Protein AF-A0A1I4RF51-F1 (afdb_monomer_lite)

pLDDT: mean 84.57, std 8.99, range [53.66, 92.81]

Organism: NCBI:txid379482

Foldseek 3Di:
DVVVVVVVVVVVVVVVVVVVVVDPDPLLLVLLLVLLVVCLVPLPDALVVNLVSCVVSVHALVCLVVSLVSNLVSNVVSVHDPVSSVSSSVSSVVSSVVHD

Structure (mmCIF, N/CA/C/O backbone):
data_AF-A0A1I4RF51-F1
#
_entry.id   AF-A0A1I4RF51-F1
#
loop_
_atom_site.group_PDB
_atom_site.id
_atom_site.type_symbol
_atom_site.label_atom_id
_atom_site.label_alt_id
_atom_site.label_comp_id
_atom_site.label_asym_id
_atom_site.label_entity_id
_atom_site.label_seq_id
_atom_site.pdbx_PDB_ins_code
_atom_site.Cartn_x
_atom_site.Cartn_y
_atom_site.Cartn_z
_atom_site.occupancy
_atom_site.B_iso_or_equiv
_atom_site.auth_seq_id
_atom_site.auth_comp_id
_atom_site.auth_asym_id
_atom_site.auth_atom_id
_atom_site.pdbx_PDB_model_num
ATOM 1 N N . MET A 1 1 ? 32.921 21.257 -28.142 1.00 61.47 1 MET A N 1
ATOM 2 C CA . MET A 1 1 ? 31.590 20.619 -28.302 1.00 61.47 1 MET A CA 1
ATOM 3 C C . MET A 1 1 ? 31.503 19.220 -27.685 1.00 61.47 1 MET A C 1
ATOM 5 O O . MET A 1 1 ? 30.568 18.984 -26.938 1.00 61.47 1 MET A O 1
ATOM 9 N N . LYS A 1 2 ? 32.476 18.318 -27.902 1.00 65.56 2 LYS A N 1
ATOM 10 C CA . LYS A 1 2 ? 32.477 16.951 -27.325 1.00 65.56 2 LYS A CA 1
ATOM 11 C C . LYS A 1 2 ? 32.350 16.894 -25.788 1.00 65.56 2 LYS A C 1
ATOM 13 O O . LYS A 1 2 ? 31.549 16.123 -25.278 1.00 65.56 2 LYS A O 1
ATOM 18 N N . LEU A 1 3 ? 33.080 17.744 -25.058 1.00 73.94 3 LEU A N 1
ATOM 19 C CA . LEU A 1 3 ? 33.042 17.777 -23.583 1.00 73.94 3 LEU A CA 1
ATOM 20 C C . LEU A 1 3 ? 31.707 18.298 -23.017 1.00 73.94 3 LEU A C 1
ATOM 22 O O . LEU A 1 3 ? 31.251 17.812 -21.989 1.00 73.94 3 LEU A O 1
ATOM 26 N N . LEU A 1 4 ? 31.050 19.230 -23.718 1.00 76.00 4 LEU A N 1
ATOM 27 C CA . LEU A 1 4 ? 29.719 19.733 -23.351 1.00 76.00 4 LEU A CA 1
ATOM 28 C C . LEU A 1 4 ? 28.652 18.640 -23.471 1.00 76.00 4 LEU A C 1
ATOM 30 O O . LEU A 1 4 ? 27.820 18.497 -22.583 1.00 76.00 4 LEU A O 1
ATOM 34 N N . VAL A 1 5 ? 28.714 17.828 -24.530 1.00 78.25 5 VAL A N 1
ATOM 35 C CA . VAL A 1 5 ? 27.789 16.699 -24.725 1.00 78.25 5 VAL A CA 1
ATOM 36 C C . VAL A 1 5 ? 27.965 15.647 -23.627 1.00 78.25 5 VAL A C 1
ATOM 38 O O . VAL A 1 5 ? 26.975 15.156 -23.092 1.00 78.25 5 VAL A O 1
ATOM 41 N N . ILE A 1 6 ? 29.208 15.347 -23.236 1.00 81.50 6 ILE A N 1
ATOM 42 C CA . ILE A 1 6 ? 29.499 14.394 -22.152 1.00 81.50 6 ILE A CA 1
ATOM 43 C C . ILE A 1 6 ? 28.973 14.918 -20.808 1.00 81.50 6 ILE A C 1
ATOM 45 O O . ILE A 1 6 ? 28.330 14.171 -20.075 1.00 81.50 6 ILE A O 1
ATOM 49 N N . ALA A 1 7 ? 29.181 16.202 -20.502 1.00 80.94 7 ALA A N 1
ATOM 50 C CA . ALA A 1 7 ? 28.687 16.808 -19.265 1.00 80.94 7 ALA A CA 1
ATOM 51 C C . ALA A 1 7 ? 27.150 16.796 -19.180 1.00 80.94 7 ALA A C 1
ATOM 53 O O . ALA A 1 7 ? 26.593 16.458 -18.135 1.00 80.94 7 ALA A O 1
ATOM 54 N N . ILE A 1 8 ? 26.461 17.094 -20.288 1.00 84.94 8 ILE A N 1
ATOM 55 C CA . ILE A 1 8 ? 24.995 17.019 -20.367 1.00 84.94 8 ILE A CA 1
ATOM 56 C C . ILE A 1 8 ? 24.524 15.579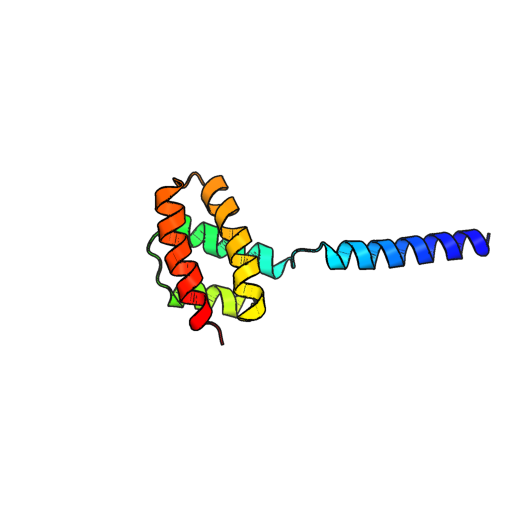 -20.159 1.00 84.94 8 ILE A C 1
ATOM 58 O O . ILE A 1 8 ? 23.611 15.342 -19.373 1.00 84.94 8 ILE A O 1
ATOM 62 N N . PHE A 1 9 ? 25.164 14.611 -20.814 1.00 85.44 9 PHE A N 1
ATOM 63 C CA . PHE A 1 9 ? 24.785 13.206 -20.699 1.00 85.44 9 PHE A CA 1
ATOM 64 C C . PHE A 1 9 ? 24.930 12.688 -19.262 1.00 85.44 9 PHE A C 1
ATOM 66 O O . PHE A 1 9 ? 24.002 12.087 -18.724 1.00 85.44 9 PHE A O 1
ATOM 73 N N . VAL A 1 10 ? 26.050 12.992 -18.599 1.00 88.00 10 VAL A N 1
ATOM 74 C CA . VAL A 1 10 ? 26.267 12.635 -17.188 1.00 88.00 10 VAL A CA 1
ATOM 75 C C . VAL A 1 10 ? 25.234 13.315 -16.284 1.00 88.00 10 VAL A C 1
ATOM 77 O O . VAL A 1 10 ? 24.673 12.664 -15.403 1.00 88.00 10 VAL A O 1
ATOM 80 N N . GLY A 1 11 ? 24.918 14.590 -16.533 1.00 87.62 11 GLY A N 1
ATOM 81 C CA . GLY A 1 11 ? 23.873 15.312 -15.806 1.00 87.62 11 GLY A CA 1
ATOM 82 C C . GLY A 1 11 ? 22.492 14.668 -15.952 1.00 87.62 11 GLY A C 1
ATOM 83 O O . GLY A 1 11 ? 21.795 14.484 -14.956 1.00 87.62 11 GLY A O 1
ATOM 84 N N . VAL A 1 12 ? 22.117 14.255 -17.166 1.00 84.56 12 VAL A N 1
ATOM 85 C CA . VAL A 1 12 ? 20.847 13.562 -17.437 1.00 84.56 12 VAL A CA 1
ATOM 86 C C . VAL A 1 12 ? 20.802 12.203 -16.741 1.00 84.56 12 VAL A C 1
ATOM 88 O O . VAL A 1 12 ? 19.800 11.887 -16.105 1.00 84.56 12 VAL A O 1
ATOM 91 N N . VAL A 1 13 ? 21.878 11.415 -16.790 1.00 84.00 13 VAL A N 1
ATOM 92 C CA . VAL A 1 13 ? 21.932 10.100 -16.128 1.00 84.00 13 VAL A CA 1
ATOM 93 C C . VAL A 1 13 ? 21.826 10.240 -14.608 1.00 84.00 13 VAL A C 1
ATOM 95 O O . VAL A 1 13 ? 21.016 9.553 -13.986 1.00 84.00 13 VAL A O 1
ATOM 98 N N . LEU A 1 14 ? 22.569 11.169 -13.999 1.00 84.31 14 LEU A N 1
ATOM 99 C CA . LEU A 1 14 ? 22.478 11.432 -12.559 1.00 84.31 14 LEU A CA 1
ATOM 100 C C . LEU A 1 14 ? 21.091 11.949 -12.161 1.00 84.31 14 LEU A C 1
ATOM 102 O O . LEU A 1 14 ? 20.554 11.538 -11.133 1.00 84.31 14 LEU A O 1
ATOM 106 N N . PHE A 1 15 ? 20.481 12.796 -12.991 1.00 77.50 15 PHE A N 1
ATOM 107 C CA . PHE A 1 15 ? 19.117 13.270 -12.787 1.00 77.50 15 PHE A CA 1
ATOM 108 C C . PHE A 1 15 ? 18.091 12.138 -12.887 1.00 77.50 15 PHE A C 1
ATOM 110 O O . PHE A 1 15 ? 17.178 12.078 -12.069 1.00 77.50 15 PHE A O 1
ATOM 117 N N . LEU A 1 16 ? 18.246 11.210 -13.834 1.00 73.50 16 LEU A N 1
ATOM 118 C CA . LEU A 1 16 ? 17.372 10.045 -13.971 1.00 73.50 16 LEU A CA 1
ATOM 119 C C . LEU A 1 16 ? 17.514 9.084 -12.790 1.00 73.50 16 LEU A C 1
ATOM 121 O O . LEU A 1 16 ? 16.501 8.617 -12.286 1.00 73.50 16 LEU A O 1
ATOM 125 N N . ILE A 1 17 ? 18.728 8.849 -12.287 1.00 72.25 17 ILE A N 1
ATOM 126 C CA . ILE A 1 17 ? 18.956 8.040 -11.078 1.00 72.25 17 ILE A CA 1
ATOM 127 C C . ILE A 1 17 ? 18.349 8.731 -9.851 1.00 72.25 17 ILE A C 1
ATOM 129 O O . ILE A 1 17 ? 17.657 8.100 -9.051 1.00 72.25 17 ILE A O 1
ATOM 133 N N . TYR A 1 18 ? 18.546 10.045 -9.716 1.00 68.44 18 TYR A N 1
ATOM 134 C CA . TYR A 1 18 ? 17.954 10.836 -8.637 1.00 68.44 18 TYR A CA 1
ATOM 135 C C . TYR A 1 18 ? 16.422 10.832 -8.695 1.00 68.44 18 TYR A C 1
ATOM 137 O O . TYR A 1 18 ? 15.757 10.650 -7.674 1.00 68.44 18 TYR A O 1
ATOM 145 N N . ARG A 1 19 ? 15.855 10.975 -9.897 1.00 59.31 19 ARG A N 1
ATOM 146 C CA . ARG A 1 19 ? 14.417 10.891 -10.142 1.00 59.31 19 ARG A CA 1
ATOM 147 C C . ARG A 1 19 ? 13.898 9.483 -9.880 1.00 59.31 19 ARG A C 1
ATOM 149 O O . ARG A 1 19 ? 12.879 9.358 -9.224 1.00 59.31 19 ARG A O 1
ATOM 156 N N . SER A 1 20 ? 14.611 8.436 -10.288 1.00 53.66 20 SER A N 1
ATOM 157 C CA . SER A 1 20 ? 14.257 7.041 -10.003 1.00 53.66 20 SER A CA 1
ATOM 158 C C . SER A 1 20 ? 14.222 6.759 -8.503 1.00 53.66 20 SER A C 1
ATOM 160 O O . SER A 1 20 ? 13.362 6.021 -8.044 1.00 53.66 20 SER A O 1
ATOM 162 N N . LYS A 1 21 ? 15.108 7.384 -7.720 1.00 53.91 21 LYS A N 1
ATOM 163 C CA . LYS A 1 21 ? 15.136 7.254 -6.256 1.00 53.91 21 LYS A CA 1
ATOM 164 C C . LYS A 1 21 ? 13.996 8.011 -5.556 1.00 53.91 21 LYS A C 1
ATOM 166 O O . LYS A 1 21 ? 1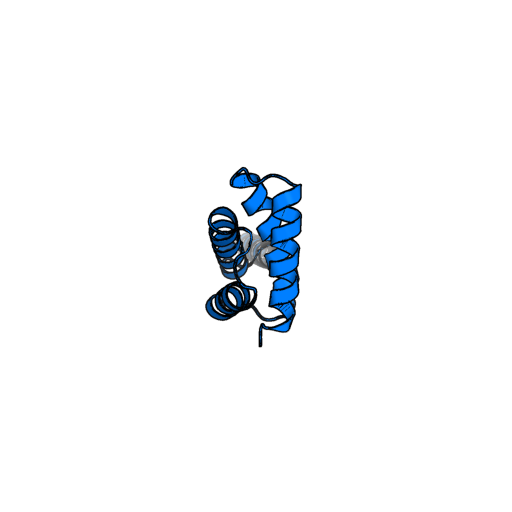3.683 7.712 -4.408 1.00 53.91 21 LYS A O 1
ATOM 171 N N . LYS A 1 22 ? 13.399 9.002 -6.229 1.00 58.41 22 LYS A N 1
ATOM 172 C CA . LYS A 1 22 ? 12.251 9.799 -5.754 1.00 58.41 22 LYS A CA 1
ATOM 173 C C . LYS A 1 22 ? 10.917 9.429 -6.409 1.00 58.41 22 LYS A C 1
ATOM 175 O O . LYS A 1 22 ? 9.885 9.921 -5.959 1.00 58.41 22 LYS A O 1
ATOM 180 N N . ASN A 1 23 ? 10.927 8.617 -7.463 1.00 56.59 23 ASN A N 1
ATOM 181 C CA . ASN A 1 23 ? 9.728 8.182 -8.158 1.00 56.59 23 ASN A CA 1
ATOM 182 C C . ASN A 1 23 ? 9.002 7.203 -7.244 1.00 56.59 23 ASN A C 1
ATOM 184 O O . ASN A 1 23 ? 9.348 6.030 -7.152 1.00 56.59 23 ASN A O 1
ATOM 188 N N . ILE A 1 24 ? 7.986 7.726 -6.568 1.00 63.41 24 ILE A N 1
ATOM 189 C CA . ILE A 1 24 ? 6.813 6.935 -6.230 1.00 63.41 24 ILE A CA 1
ATOM 190 C C . ILE A 1 24 ? 6.400 6.220 -7.515 1.00 63.41 24 ILE A C 1
ATOM 192 O O . ILE A 1 24 ? 6.241 6.874 -8.552 1.00 63.41 24 ILE A O 1
ATOM 196 N N . ASP A 1 25 ? 6.317 4.895 -7.461 1.00 77.06 25 ASP A N 1
ATOM 197 C CA . ASP A 1 25 ? 5.945 4.112 -8.629 1.00 77.06 25 ASP A CA 1
ATOM 198 C C . ASP A 1 25 ? 4.540 4.561 -9.076 1.00 77.06 25 ASP A C 1
ATOM 200 O O . ASP A 1 25 ? 3.644 4.683 -8.229 1.00 77.06 25 ASP A O 1
ATOM 204 N N . PRO A 1 26 ? 4.308 4.867 -10.366 1.00 79.75 26 PRO A N 1
ATOM 205 C CA . PRO A 1 26 ? 2.968 5.203 -10.836 1.00 79.75 26 PRO A CA 1
ATOM 206 C C . PRO A 1 26 ? 1.931 4.125 -10.476 1.00 79.75 26 PRO A C 1
ATOM 208 O O . PRO A 1 26 ? 0.776 4.480 -10.231 1.00 79.75 26 PRO A O 1
ATOM 211 N N . ALA A 1 27 ? 2.333 2.851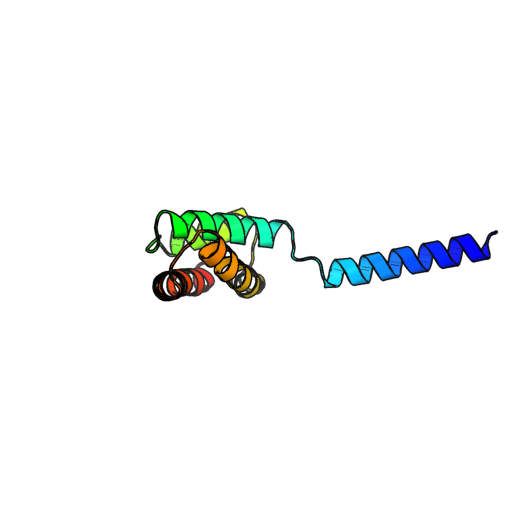 -10.365 1.00 84.31 27 ALA A N 1
ATOM 212 C CA . ALA A 1 27 ? 1.475 1.767 -9.888 1.00 84.31 27 ALA A CA 1
ATOM 213 C C . ALA A 1 27 ? 1.134 1.907 -8.394 1.00 84.31 27 ALA A C 1
ATOM 215 O O . ALA A 1 27 ? -0.030 1.814 -8.012 1.00 84.31 27 ALA A O 1
ATOM 216 N N . GLU A 1 28 ? 2.114 2.235 -7.544 1.00 88.06 28 GLU A N 1
ATOM 217 C CA . GLU A 1 28 ? 1.891 2.491 -6.111 1.00 88.06 28 GLU A CA 1
ATOM 218 C C . GLU A 1 28 ? 0.922 3.667 -5.898 1.00 88.06 28 GLU A C 1
ATOM 220 O O . GLU A 1 28 ? 0.029 3.609 -5.047 1.00 88.06 28 GLU A O 1
ATOM 225 N N . GLN A 1 29 ? 1.057 4.726 -6.701 1.00 88.12 29 GLN A N 1
ATOM 226 C CA . GLN A 1 29 ? 0.174 5.888 -6.634 1.00 88.12 29 GLN A CA 1
ATOM 227 C C . GLN A 1 29 ? -1.244 5.575 -7.136 1.00 88.12 29 GLN A C 1
ATOM 229 O O . GLN A 1 29 ? -2.218 6.044 -6.539 1.00 88.12 29 GLN A O 1
ATOM 234 N N . ALA A 1 30 ? -1.372 4.800 -8.217 1.00 89.25 30 ALA A N 1
ATOM 235 C CA . ALA A 1 30 ? -2.663 4.352 -8.736 1.00 89.25 30 ALA A CA 1
ATOM 236 C C . ALA A 1 30 ? -3.381 3.451 -7.723 1.00 89.25 30 ALA A C 1
ATOM 238 O O . ALA A 1 30 ? -4.537 3.716 -7.389 1.00 89.25 30 ALA A O 1
ATOM 239 N N . CYS A 1 31 ? -2.660 2.488 -7.147 1.00 90.81 31 CYS A N 1
ATOM 240 C CA . CYS A 1 31 ? -3.154 1.615 -6.090 1.00 90.81 31 CYS A CA 1
ATOM 241 C C . CYS A 1 31 ? -3.645 2.422 -4.879 1.00 90.81 31 CYS A C 1
ATOM 243 O O . CYS A 1 31 ? -4.764 2.225 -4.408 1.00 90.81 31 CYS A O 1
ATOM 245 N N . ALA A 1 32 ? -2.851 3.385 -4.397 1.00 92.19 32 ALA A N 1
ATOM 246 C CA . ALA A 1 32 ? -3.239 4.227 -3.266 1.00 92.19 32 ALA A CA 1
ATOM 247 C C . ALA A 1 32 ? -4.493 5.066 -3.554 1.00 92.19 32 ALA A C 1
ATOM 249 O O . ALA A 1 32 ? -5.328 5.267 -2.670 1.00 92.19 32 ALA A O 1
ATOM 250 N N . LYS A 1 33 ? -4.629 5.567 -4.787 1.00 91.81 33 LYS A N 1
ATOM 251 C CA . LYS A 1 33 ? -5.801 6.333 -5.222 1.00 91.81 33 LYS A CA 1
ATOM 252 C C . LYS A 1 33 ? -7.050 5.456 -5.280 1.00 91.81 33 LYS A C 1
ATOM 254 O O . LYS A 1 33 ? -8.107 5.904 -4.845 1.00 91.81 33 LYS A O 1
ATOM 259 N N . GLU A 1 34 ? -6.937 4.237 -5.795 1.00 92.81 34 GLU A N 1
ATOM 260 C CA . GLU A 1 34 ? -8.059 3.302 -5.892 1.00 92.81 34 GLU A CA 1
ATOM 261 C C . GLU A 1 34 ? -8.536 2.852 -4.510 1.00 92.81 34 GLU A C 1
ATOM 263 O O . GLU A 1 34 ? -9.723 2.968 -4.214 1.00 92.81 34 GLU A O 1
ATOM 268 N N . ILE A 1 35 ? -7.613 2.472 -3.621 1.00 91.94 35 ILE A N 1
ATOM 269 C CA . ILE A 1 35 ? -7.931 2.147 -2.223 1.00 91.94 35 ILE A CA 1
ATOM 270 C C . ILE A 1 35 ? -8.553 3.360 -1.520 1.00 91.94 35 ILE A C 1
ATOM 272 O O . ILE A 1 35 ? -9.565 3.233 -0.836 1.00 91.94 35 ILE A O 1
ATOM 276 N N . GLY A 1 36 ? -7.987 4.555 -1.710 1.00 91.25 36 GLY A N 1
ATOM 277 C CA . GLY A 1 36 ? -8.537 5.783 -1.138 1.00 91.25 36 GLY A CA 1
ATOM 278 C C . GLY A 1 36 ? -9.933 6.131 -1.666 1.00 91.25 36 GLY A C 1
ATOM 279 O O . GLY A 1 36 ? -10.734 6.698 -0.929 1.00 91.25 36 GLY A O 1
ATOM 280 N N . SER A 1 37 ? -10.243 5.787 -2.919 1.00 91.12 37 SER A N 1
ATOM 281 C CA . SER A 1 37 ? -11.581 5.946 -3.497 1.00 91.12 37 SER A CA 1
ATOM 282 C C . SER A 1 37 ? -12.558 4.915 -2.941 1.00 91.12 37 SER A C 1
ATOM 284 O O . SER A 1 37 ? -13.672 5.287 -2.587 1.00 91.12 37 SER A O 1
ATOM 286 N N . LEU A 1 38 ? -12.139 3.648 -2.836 1.00 91.06 38 LEU A N 1
ATOM 287 C CA . LEU A 1 38 ? -12.942 2.569 -2.262 1.00 91.06 38 LEU A CA 1
ATOM 288 C C . LEU A 1 38 ? -13.349 2.914 -0.830 1.00 91.06 38 LEU A C 1
ATOM 290 O O . LEU A 1 38 ? -14.533 2.952 -0.529 1.00 91.06 38 LEU A O 1
ATOM 294 N N . LEU A 1 39 ? -12.375 3.253 0.015 1.00 89.75 39 LEU A N 1
ATOM 295 C CA . LEU A 1 39 ? -12.609 3.569 1.424 1.00 89.75 39 LEU A CA 1
ATOM 296 C C . LEU A 1 39 ? -13.428 4.844 1.622 1.00 89.75 39 LEU A C 1
ATOM 298 O O . LEU A 1 39 ? -14.120 4.988 2.621 1.00 89.75 39 LEU A O 1
ATOM 302 N N . ASN A 1 40 ? -13.368 5.784 0.680 1.00 87.62 40 ASN A N 1
ATOM 303 C CA . ASN A 1 40 ? -14.216 6.969 0.737 1.00 87.62 40 ASN A CA 1
ATOM 304 C C . ASN A 1 40 ? -15.695 6.652 0.476 1.00 87.62 40 ASN A C 1
ATOM 306 O O . ASN A 1 40 ? -16.564 7.352 0.988 1.00 87.62 40 ASN A O 1
ATOM 310 N N . SER A 1 41 ? -15.979 5.629 -0.331 1.00 87.31 41 SER A N 1
ATOM 311 C CA . SER A 1 41 ? -17.340 5.147 -0.579 1.00 87.31 41 SER A CA 1
ATOM 312 C C . SER A 1 41 ? -17.802 4.136 0.470 1.00 87.31 41 SER A C 1
ATOM 314 O O . SER A 1 41 ? -18.967 4.158 0.853 1.00 87.31 41 SER A O 1
ATOM 316 N N . ASP A 1 42 ? -16.894 3.281 0.935 1.00 87.50 42 ASP A N 1
ATOM 317 C CA . ASP A 1 42 ? -17.128 2.231 1.922 1.00 87.50 42 ASP A CA 1
ATOM 318 C C . ASP A 1 42 ? -15.961 2.186 2.930 1.00 87.50 42 ASP A C 1
ATOM 320 O O . ASP A 1 42 ? -14.959 1.500 2.700 1.00 87.50 42 ASP A O 1
ATOM 324 N N . PRO A 1 43 ? -16.046 2.941 4.042 1.00 82.81 43 PRO A N 1
ATOM 325 C CA . PRO A 1 43 ? -14.981 3.015 5.047 1.00 82.81 43 PRO A CA 1
ATOM 326 C C . PRO A 1 43 ? -14.653 1.676 5.717 1.00 82.81 43 PRO A C 1
ATOM 328 O O . PRO A 1 43 ? -13.537 1.500 6.212 1.00 82.81 43 PRO A O 1
ATOM 331 N N . ASP A 1 44 ? -15.605 0.742 5.705 1.00 84.12 44 ASP A N 1
ATOM 332 C CA . ASP A 1 44 ? -15.498 -0.586 6.307 1.00 84.12 44 ASP A CA 1
ATOM 333 C C . ASP A 1 44 ? -15.233 -1.681 5.263 1.00 84.12 44 ASP A C 1
ATOM 335 O O . ASP A 1 44 ? -15.396 -2.869 5.557 1.00 84.12 44 ASP A O 1
ATOM 339 N N . ALA A 1 45 ? -14.782 -1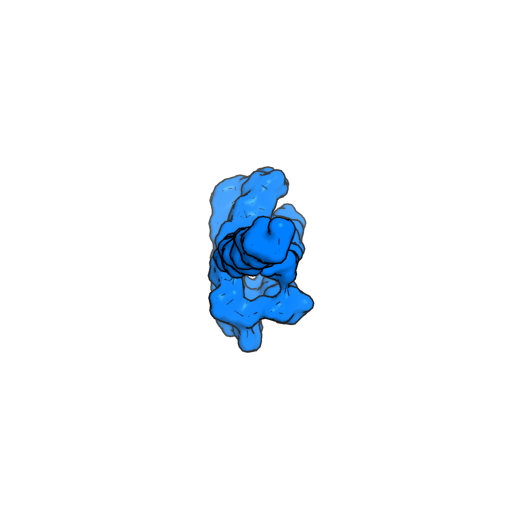.290 4.062 1.00 87.00 45 ALA A N 1
ATOM 340 C CA . ALA A 1 45 ? -14.492 -2.208 2.972 1.00 87.00 45 ALA A CA 1
ATOM 341 C C . ALA A 1 45 ? -13.633 -3.396 3.424 1.00 87.00 45 ALA A C 1
ATOM 343 O O . ALA A 1 45 ? -12.653 -3.262 4.170 1.00 87.00 45 ALA A O 1
ATOM 344 N N . ASP A 1 46 ? -14.000 -4.576 2.923 1.00 89.75 46 ASP A N 1
ATOM 345 C CA . ASP A 1 46 ? -13.376 -5.819 3.347 1.00 89.75 46 ASP A CA 1
ATOM 346 C C . ASP A 1 46 ? -11.874 -5.855 3.040 1.00 89.75 46 ASP A C 1
ATOM 348 O O . ASP A 1 46 ? -11.391 -5.457 1.974 1.00 89.75 46 ASP A O 1
ATOM 352 N N . THR A 1 47 ? -11.125 -6.413 3.987 1.00 90.31 47 THR A N 1
ATOM 353 C CA . THR A 1 47 ? -9.666 -6.527 3.895 1.00 90.31 47 THR A CA 1
ATOM 354 C C . THR A 1 47 ? -9.197 -7.359 2.702 1.00 90.31 47 THR A C 1
ATOM 356 O O . THR A 1 47 ? -8.118 -7.084 2.176 1.00 90.31 47 THR A O 1
ATOM 359 N N . ARG A 1 48 ? -9.998 -8.321 2.217 1.00 90.19 48 ARG A N 1
ATOM 360 C CA . ARG A 1 48 ? -9.678 -9.078 0.997 1.00 90.19 48 ARG A CA 1
ATOM 361 C C . ARG A 1 48 ? -9.853 -8.235 -0.254 1.00 90.19 48 ARG A C 1
ATOM 363 O O . ARG A 1 48 ? -9.030 -8.343 -1.150 1.00 90.19 48 ARG A O 1
ATOM 370 N N . THR A 1 49 ? -10.862 -7.368 -0.308 1.00 91.56 49 THR A N 1
ATOM 371 C CA . THR A 1 49 ? -11.058 -6.447 -1.440 1.00 91.56 49 THR A CA 1
ATOM 372 C C . THR A 1 49 ? -9.876 -5.491 -1.574 1.00 91.56 49 THR A C 1
ATOM 374 O O . THR A 1 49 ? -9.395 -5.234 -2.674 1.00 91.56 49 THR A O 1
ATOM 377 N N . ILE A 1 50 ? -9.354 -5.001 -0.448 1.00 91.06 50 ILE A N 1
ATOM 378 C CA . ILE A 1 50 ? -8.159 -4.151 -0.438 1.00 91.06 50 ILE A CA 1
ATOM 379 C C . ILE A 1 50 ? -6.918 -4.950 -0.882 1.00 91.06 50 ILE A C 1
ATOM 381 O O . ILE A 1 50 ? -6.109 -4.439 -1.656 1.00 91.06 50 ILE A O 1
ATOM 385 N N . ALA A 1 51 ? -6.776 -6.203 -0.436 1.00 91.75 51 ALA A N 1
ATOM 386 C CA . ALA A 1 51 ? -5.697 -7.096 -0.868 1.00 91.75 51 ALA A CA 1
ATOM 387 C C . ALA A 1 51 ? -5.759 -7.425 -2.369 1.00 91.75 51 ALA A C 1
ATOM 389 O O . ALA A 1 51 ? -4.723 -7.431 -3.029 1.00 91.75 51 ALA A O 1
ATOM 390 N N . ASP A 1 52 ? -6.960 -7.614 -2.921 1.00 92.62 52 ASP A N 1
ATOM 391 C CA . ASP A 1 52 ? -7.168 -7.794 -4.359 1.00 92.62 52 ASP A CA 1
ATOM 392 C C . ASP A 1 52 ? -6.694 -6.565 -5.138 1.00 92.62 52 ASP A C 1
ATOM 394 O O . ASP A 1 52 ? -5.980 -6.703 -6.124 1.00 92.62 52 ASP A O 1
ATOM 398 N N . ILE A 1 53 ? -6.985 -5.349 -4.659 1.00 92.56 53 ILE A N 1
ATOM 399 C CA . ILE A 1 53 ? -6.472 -4.123 -5.289 1.00 92.56 53 ILE A CA 1
ATOM 400 C C . ILE A 1 53 ? -4.939 -4.098 -5.269 1.00 92.56 53 ILE A C 1
ATOM 402 O O . ILE A 1 53 ? -4.331 -3.799 -6.295 1.00 92.56 53 ILE A O 1
ATOM 406 N N . PHE A 1 54 ? -4.299 -4.447 -4.147 1.00 92.00 54 PHE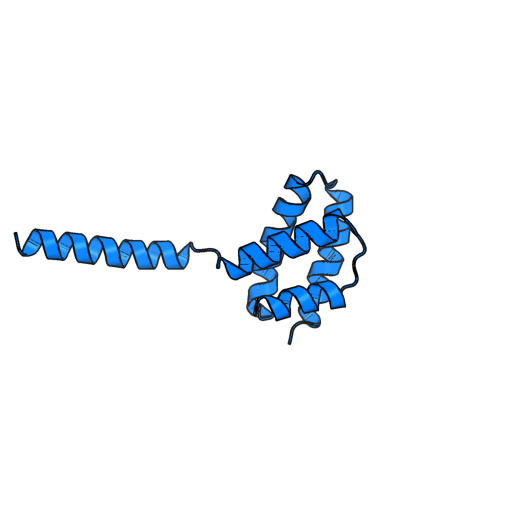 A N 1
ATOM 407 C CA . PHE A 1 54 ? -2.837 -4.560 -4.103 1.00 92.00 54 PHE A CA 1
ATOM 408 C C . PHE A 1 54 ? -2.309 -5.557 -5.145 1.00 92.00 54 PHE A C 1
ATOM 410 O O . PHE A 1 54 ? -1.383 -5.221 -5.883 1.00 92.00 54 PHE A O 1
ATOM 417 N N . ALA A 1 55 ? -2.934 -6.731 -5.268 1.00 89.81 55 ALA A N 1
ATOM 418 C CA . ALA A 1 55 ? -2.554 -7.741 -6.252 1.00 89.81 55 ALA A CA 1
ATOM 419 C C . ALA A 1 55 ? -2.784 -7.276 -7.704 1.00 89.81 55 ALA A C 1
ATOM 421 O O . ALA A 1 55 ? -1.928 -7.492 -8.559 1.00 89.81 55 ALA A O 1
ATOM 422 N N . ARG A 1 56 ? -3.892 -6.578 -7.994 1.00 91.00 56 ARG A N 1
ATOM 423 C CA . ARG A 1 56 ? -4.188 -6.029 -9.333 1.00 91.00 56 ARG A CA 1
ATOM 424 C C . ARG A 1 56 ? -3.158 -5.009 -9.804 1.00 91.00 56 ARG A C 1
ATOM 426 O O . ARG A 1 56 ? -2.923 -4.896 -11.004 1.00 91.00 56 ARG A O 1
ATOM 433 N N . HIS A 1 57 ? -2.568 -4.266 -8.870 1.00 88.50 57 HIS A N 1
ATOM 434 C CA . HIS A 1 57 ? -1.509 -3.292 -9.150 1.00 88.50 57 HIS A CA 1
ATOM 435 C C . HIS A 1 57 ? -0.100 -3.879 -9.030 1.00 88.50 57 HIS A C 1
ATOM 437 O O . HIS A 1 57 ? 0.861 -3.112 -9.039 1.00 88.50 57 HIS A O 1
ATOM 443 N N . ASP A 1 58 ? 0.027 -5.208 -8.925 1.00 87.69 58 ASP A N 1
ATOM 444 C CA . ASP A 1 58 ? 1.309 -5.905 -8.776 1.00 87.69 58 ASP A CA 1
ATOM 445 C C . ASP A 1 58 ? 2.125 -5.328 -7.606 1.00 87.69 58 ASP A C 1
ATOM 447 O O . ASP A 1 58 ? 3.307 -5.021 -7.732 1.00 87.69 58 ASP A O 1
ATOM 451 N N . ILE A 1 59 ? 1.469 -5.069 -6.469 1.00 87.94 59 ILE A N 1
ATOM 452 C CA . ILE A 1 59 ? 2.103 -4.539 -5.259 1.00 87.94 59 ILE A CA 1
ATOM 453 C C . ILE A 1 59 ? 2.397 -5.694 -4.310 1.00 87.94 59 ILE A C 1
ATOM 455 O O . ILE A 1 59 ? 1.492 -6.206 -3.659 1.00 87.94 59 ILE A O 1
ATOM 459 N N . ASP A 1 60 ? 3.676 -6.038 -4.164 1.00 87.94 60 ASP A N 1
ATOM 460 C CA . ASP A 1 60 ? 4.110 -7.021 -3.167 1.00 87.94 60 ASP A CA 1
ATOM 461 C C . ASP A 1 60 ? 3.969 -6.486 -1.737 1.00 87.94 60 ASP A C 1
ATOM 463 O O . ASP A 1 60 ? 4.035 -5.275 -1.481 1.00 87.94 60 ASP A O 1
ATOM 467 N N . GLN A 1 61 ? 3.954 -7.405 -0.771 1.00 86.75 61 GLN A N 1
ATOM 468 C CA . GLN A 1 61 ? 3.906 -7.094 0.659 1.00 86.75 61 GLN A CA 1
ATOM 469 C C . GLN A 1 61 ? 4.949 -6.047 1.109 1.00 86.75 61 GLN A C 1
ATOM 471 O O . GLN A 1 61 ? 4.654 -5.170 1.928 1.00 86.75 61 GLN A O 1
ATOM 476 N N . SER A 1 62 ? 6.165 -6.087 0.548 1.00 86.31 62 SER A N 1
ATOM 477 C CA . SER A 1 62 ? 7.243 -5.134 0.867 1.00 86.31 62 SER A CA 1
ATOM 478 C C . SER A 1 62 ? 6.911 -3.680 0.488 1.00 86.31 62 SER A C 1
ATOM 480 O O . SER A 1 62 ? 7.422 -2.737 1.102 1.00 86.31 62 SER A O 1
ATOM 482 N N . ARG A 1 63 ? 6.032 -3.488 -0.503 1.00 86.69 63 ARG A N 1
ATOM 483 C CA . ARG A 1 63 ? 5.592 -2.188 -1.027 1.00 86.69 63 ARG A CA 1
ATOM 484 C C . ARG A 1 63 ? 4.267 -1.725 -0.418 1.00 86.69 63 ARG A C 1
ATOM 486 O O . ARG A 1 63 ? 4.033 -0.516 -0.351 1.00 86.69 63 ARG A O 1
ATOM 493 N N . CYS A 1 64 ? 3.453 -2.627 0.139 1.00 88.75 64 CYS A N 1
ATOM 494 C CA . CYS A 1 64 ? 2.162 -2.296 0.758 1.00 88.75 64 CYS A CA 1
ATOM 495 C C . CYS A 1 64 ? 2.247 -1.176 1.804 1.00 88.75 64 CYS A C 1
ATOM 497 O O . CYS A 1 64 ? 1.427 -0.259 1.796 1.00 88.75 64 CYS A O 1
ATOM 499 N N . SER A 1 65 ? 3.269 -1.182 2.671 1.00 88.44 65 SER A N 1
ATOM 500 C CA . SER A 1 65 ? 3.438 -0.120 3.678 1.00 88.44 65 SER A CA 1
ATOM 501 C C . SER A 1 65 ? 3.646 1.261 3.051 1.00 88.44 65 SER A C 1
ATOM 503 O O . SER A 1 65 ? 3.246 2.270 3.635 1.00 88.44 65 SER A O 1
ATOM 505 N N . ARG A 1 66 ? 4.294 1.318 1.885 1.00 88.50 66 ARG A N 1
ATOM 506 C CA . ARG A 1 66 ? 4.562 2.563 1.166 1.00 88.50 66 ARG A CA 1
ATOM 507 C C . ARG A 1 66 ? 3.290 3.085 0.510 1.00 88.50 66 ARG A C 1
ATOM 509 O O . ARG A 1 66 ? 2.969 4.260 0.665 1.00 88.50 66 ARG A O 1
ATOM 516 N N . VAL A 1 67 ? 2.530 2.194 -0.124 1.00 89.69 67 VAL A N 1
ATOM 517 C CA . VAL A 1 67 ? 1.217 2.507 -0.701 1.00 89.69 67 VAL A CA 1
ATOM 518 C C . VAL A 1 67 ? 0.235 2.955 0.381 1.00 89.69 67 VAL A C 1
ATOM 520 O O . VAL A 1 67 ? -0.409 3.986 0.227 1.00 89.69 67 VAL A O 1
ATOM 523 N N . GLY A 1 68 ? 0.160 2.273 1.527 1.00 90.12 68 GLY A N 1
ATOM 524 C CA . GLY A 1 68 ? -0.728 2.685 2.617 1.00 90.12 68 GLY A CA 1
ATOM 525 C C . GLY A 1 68 ? -0.394 4.060 3.199 1.00 90.12 68 GLY A C 1
ATOM 526 O O . GLY A 1 68 ? -1.300 4.821 3.539 1.00 90.12 68 GLY A O 1
ATOM 527 N N . ALA A 1 69 ? 0.886 4.447 3.233 1.00 89.12 69 ALA A N 1
ATOM 528 C CA . ALA A 1 69 ? 1.272 5.815 3.590 1.00 89.12 69 ALA A CA 1
ATOM 529 C C . ALA A 1 69 ? 0.745 6.857 2.583 1.00 89.12 69 ALA A C 1
ATOM 531 O O . ALA A 1 69 ? 0.493 8.002 2.960 1.00 89.12 69 ALA A O 1
ATOM 532 N N . MET A 1 70 ? 0.536 6.461 1.323 1.00 89.94 70 MET A N 1
ATOM 533 C CA . MET A 1 70 ? -0.082 7.288 0.283 1.00 89.94 70 MET A CA 1
ATOM 534 C C . MET A 1 70 ? -1.614 7.247 0.308 1.00 89.94 70 MET A C 1
ATOM 536 O O . MET A 1 70 ? -2.229 8.187 -0.183 1.00 89.94 70 MET A O 1
ATOM 540 N N . VAL A 1 71 ? -2.249 6.230 0.899 1.00 90.25 71 VAL A N 1
ATOM 541 C CA . VAL A 1 71 ? -3.717 6.165 1.046 1.00 90.25 71 VAL A CA 1
ATOM 542 C C . VAL A 1 71 ? -4.215 7.247 2.005 1.00 90.25 71 VAL A C 1
ATOM 544 O O . VAL A 1 71 ? -5.153 7.971 1.683 1.00 90.25 71 VAL A O 1
ATOM 547 N N . MET A 1 72 ? -3.549 7.435 3.150 1.00 87.81 72 MET A N 1
ATOM 548 C CA . MET A 1 72 ? -3.944 8.430 4.159 1.00 87.81 72 MET A CA 1
ATOM 549 C C . MET A 1 72 ? -4.140 9.860 3.598 1.00 87.81 72 MET A C 1
ATOM 551 O O . MET A 1 72 ? -5.175 10.472 3.874 1.00 87.81 72 MET A O 1
ATOM 555 N N . PRO A 1 73 ? -3.213 10.436 2.802 1.00 87.12 73 PRO A N 1
ATOM 556 C CA . PRO A 1 73 ? -3.447 11.737 2.182 1.00 87.12 73 PRO A CA 1
ATOM 557 C C . PRO A 1 73 ? -4.568 11.721 1.130 1.00 87.12 73 PRO A C 1
ATOM 559 O O . PRO A 1 73 ? -5.219 12.751 0.971 1.00 87.12 73 PRO A O 1
ATOM 562 N N . GLN A 1 74 ? -4.848 10.597 0.453 1.00 88.12 74 GLN A N 1
ATOM 563 C CA . GLN A 1 74 ? -6.005 10.491 -0.455 1.00 88.12 74 GLN A CA 1
ATOM 564 C C . GLN A 1 74 ? -7.327 10.547 0.320 1.00 88.12 74 GLN A C 1
ATOM 566 O O . GLN A 1 74 ? -8.213 11.306 -0.058 1.00 88.12 74 GLN A O 1
ATOM 571 N N . LEU A 1 75 ? -7.434 9.833 1.447 1.00 87.62 75 LEU A N 1
ATOM 572 C CA . LEU A 1 75 ? -8.623 9.871 2.312 1.00 87.62 75 LEU A CA 1
ATOM 573 C C . LEU A 1 75 ? -8.909 11.294 2.804 1.00 87.62 75 LEU A C 1
ATOM 575 O O . LEU A 1 75 ? -10.029 11.789 2.700 1.00 87.62 75 LEU A O 1
ATOM 579 N N . ARG A 1 76 ? -7.866 11.997 3.262 1.00 86.00 76 ARG A N 1
ATOM 580 C CA . ARG A 1 76 ? -7.984 13.400 3.689 1.00 86.00 76 ARG A CA 1
ATOM 581 C C . ARG A 1 76 ? -8.375 14.325 2.540 1.00 86.00 76 ARG A C 1
ATOM 583 O O . ARG A 1 76 ? -9.180 15.228 2.743 1.00 86.00 76 ARG A O 1
ATOM 590 N N . LYS A 1 77 ? -7.820 14.109 1.343 1.00 85.69 77 LYS A N 1
ATOM 591 C CA . LYS A 1 7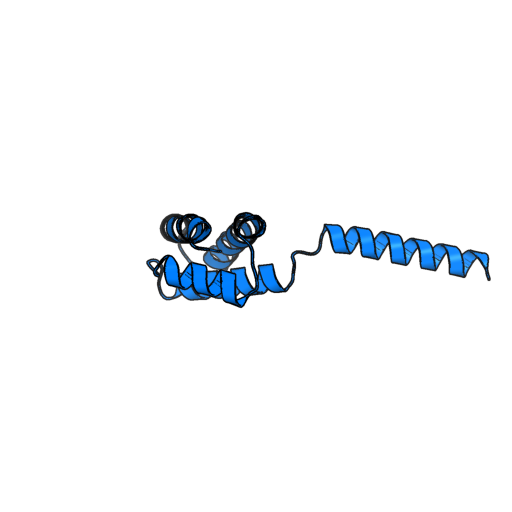7 ? -8.168 14.880 0.140 1.00 85.69 77 LYS A CA 1
ATOM 592 C C . LYS A 1 77 ? -9.636 14.693 -0.251 1.00 85.69 77 LYS A C 1
ATOM 594 O O . LYS A 1 77 ? -10.247 15.640 -0.733 1.00 85.69 77 LYS A O 1
ATOM 599 N N . ASN A 1 78 ? -10.193 13.512 -0.001 1.00 82.94 78 ASN A N 1
ATOM 600 C CA . ASN A 1 78 ? -11.591 13.193 -0.276 1.00 82.94 78 ASN A CA 1
ATOM 601 C C . ASN A 1 78 ? -12.560 13.680 0.822 1.00 82.94 78 ASN A C 1
ATOM 603 O O . ASN A 1 78 ? -13.761 13.460 0.715 1.00 82.94 78 ASN A O 1
ATOM 607 N N . GLY A 1 79 ? -12.066 14.382 1.851 1.00 84.06 79 GLY A N 1
ATOM 608 C CA . GLY A 1 79 ? -12.898 14.978 2.901 1.00 84.06 79 GLY A CA 1
ATOM 609 C C . GLY A 1 79 ? -13.234 14.039 4.061 1.00 84.06 79 GLY A C 1
ATOM 610 O O . GLY A 1 79 ? -14.033 14.407 4.922 1.00 84.06 79 GLY A O 1
ATOM 611 N N . MET A 1 80 ? -12.615 12.856 4.124 1.00 86.25 80 MET A N 1
ATOM 612 C CA . MET A 1 80 ? -12.814 11.916 5.225 1.00 86.25 80 MET A CA 1
ATOM 613 C C . MET A 1 80 ? -12.272 12.487 6.540 1.00 86.25 80 MET A C 1
ATOM 615 O O . MET A 1 80 ? -11.173 13.057 6.592 1.00 86.25 80 MET A O 1
ATOM 619 N N . LYS A 1 81 ? -13.031 12.306 7.627 1.00 88.94 81 LYS A N 1
ATOM 620 C CA . LYS A 1 81 ? -12.596 12.726 8.960 1.00 88.94 81 LYS A CA 1
ATOM 621 C C . LYS A 1 81 ? -11.362 11.924 9.396 1.00 88.94 81 LYS A C 1
ATOM 623 O O . LYS A 1 81 ? -11.227 10.754 9.043 1.00 88.94 81 LYS A O 1
ATOM 628 N N . PRO A 1 82 ? -10.460 12.513 10.201 1.00 85.12 82 PRO A N 1
ATOM 629 C CA . PRO A 1 82 ? -9.244 11.830 10.646 1.00 85.12 82 PRO A CA 1
ATOM 630 C C . PRO A 1 82 ? -9.494 10.534 11.429 1.00 85.12 82 PRO A C 1
ATOM 632 O O . PRO A 1 82 ? -8.653 9.638 11.399 1.00 85.12 82 PRO A O 1
ATOM 635 N N . GLU A 1 83 ? -10.617 10.454 12.143 1.00 86.50 83 GLU A N 1
ATOM 636 C CA . GLU A 1 83 ? -11.012 9.294 12.950 1.00 86.50 83 GLU A CA 1
ATOM 637 C C . GLU A 1 83 ? -11.446 8.127 12.058 1.00 86.50 83 GLU A C 1
ATOM 639 O O . GLU A 1 83 ? -10.861 7.048 12.141 1.00 86.50 83 GLU A O 1
ATOM 644 N N . ASP A 1 84 ? -12.356 8.386 11.118 1.00 85.81 84 ASP A N 1
ATOM 645 C CA . ASP A 1 84 ? -12.819 7.407 10.128 1.00 85.81 84 ASP A CA 1
ATOM 646 C C . ASP A 1 84 ? -11.659 6.926 9.243 1.00 85.81 84 ASP A C 1
ATOM 648 O O . ASP A 1 84 ? -11.478 5.730 9.024 1.00 85.81 84 ASP A O 1
ATOM 652 N N . ALA A 1 85 ? -10.777 7.843 8.829 1.00 86.44 85 ALA A N 1
ATOM 653 C CA . ALA A 1 85 ? -9.577 7.501 8.068 1.00 86.44 85 ALA A CA 1
ATOM 654 C C . ALA A 1 85 ? -8.623 6.592 8.855 1.00 86.44 85 ALA A C 1
ATOM 656 O O . ALA A 1 85 ? -7.951 5.738 8.277 1.00 86.44 85 ALA A O 1
ATOM 657 N N . ARG A 1 86 ? -8.562 6.749 10.182 1.00 87.25 86 ARG A N 1
ATOM 658 C CA . ARG A 1 86 ? -7.783 5.868 11.058 1.00 87.25 86 ARG A CA 1
ATOM 659 C C . ARG A 1 86 ? -8.369 4.462 11.103 1.00 87.25 86 ARG A C 1
ATOM 661 O O . ARG A 1 86 ? -7.598 3.507 11.055 1.00 87.25 86 ARG A O 1
ATOM 668 N N . ILE A 1 87 ? -9.693 4.343 11.182 1.00 88.31 87 ILE A N 1
ATOM 669 C CA . ILE A 1 87 ? -10.399 3.055 11.171 1.00 88.31 87 ILE A CA 1
ATOM 670 C C . ILE A 1 87 ? -10.180 2.355 9.825 1.00 88.31 87 ILE A C 1
ATOM 672 O O . ILE A 1 87 ? -9.702 1.221 9.792 1.00 88.31 87 ILE A O 1
ATOM 676 N N . ALA A 1 88 ? -10.378 3.073 8.721 1.00 87.50 88 ALA A N 1
ATOM 677 C CA . ALA A 1 88 ? -10.124 2.584 7.370 1.00 87.50 88 ALA A CA 1
ATOM 678 C C . ALA A 1 88 ? -8.664 2.112 7.186 1.00 87.50 88 ALA A C 1
ATOM 680 O O . ALA A 1 88 ? -8.393 1.038 6.646 1.00 87.50 88 ALA A O 1
ATOM 681 N N . MET A 1 89 ? -7.692 2.857 7.728 1.00 89.88 89 MET A N 1
ATOM 682 C CA . MET A 1 89 ? -6.273 2.477 7.704 1.00 89.88 89 MET A CA 1
ATOM 683 C C . MET A 1 89 ? -5.957 1.186 8.476 1.00 89.88 89 MET A C 1
ATOM 685 O O . MET A 1 89 ? -4.980 0.509 8.143 1.00 89.88 89 MET A O 1
ATOM 689 N N . ILE A 1 90 ? -6.751 0.812 9.488 1.00 90.31 90 ILE A N 1
ATOM 690 C CA . ILE A 1 90 ? -6.595 -0.481 10.174 1.00 90.31 90 ILE A CA 1
ATOM 691 C C . ILE A 1 90 ? -6.914 -1.623 9.205 1.00 90.31 90 ILE A C 1
ATOM 693 O O . ILE A 1 90 ? -6.172 -2.606 9.174 1.00 90.31 90 ILE A O 1
ATOM 697 N N . GLN A 1 91 ? -7.956 -1.478 8.382 1.00 89.38 91 GLN A N 1
ATOM 698 C CA . GLN A 1 91 ? -8.306 -2.471 7.364 1.00 89.38 91 GLN A CA 1
ATOM 699 C C . GLN A 1 91 ? -7.227 -2.561 6.284 1.00 89.38 91 GLN A C 1
ATOM 701 O O . GLN A 1 91 ? -6.765 -3.657 5.969 1.00 89.38 91 GLN A O 1
ATOM 706 N N . VAL A 1 92 ? -6.720 -1.419 5.807 1.00 89.62 92 VAL A N 1
ATOM 707 C CA . VAL A 1 92 ? -5.591 -1.388 4.859 1.00 89.62 92 VAL A CA 1
ATOM 708 C C . VAL A 1 92 ? -4.386 -2.144 5.413 1.00 89.62 92 VAL A C 1
ATOM 710 O O . VAL A 1 92 ? -3.801 -2.967 4.717 1.00 89.62 92 VAL A O 1
ATOM 713 N N . LYS A 1 93 ? -4.041 -1.933 6.689 1.00 90.56 93 LYS A N 1
ATOM 714 C CA . LYS A 1 93 ? -2.904 -2.614 7.319 1.00 90.56 93 LYS A CA 1
ATOM 715 C C . LYS A 1 93 ? -3.135 -4.115 7.511 1.00 90.56 93 LYS A C 1
ATOM 717 O O . LYS A 1 93 ? -2.188 -4.885 7.383 1.00 90.56 93 LYS A O 1
ATOM 722 N N . LYS A 1 94 ? -4.366 -4.541 7.805 1.00 91.06 94 LYS A N 1
ATOM 723 C CA . LYS A 1 94 ? -4.734 -5.967 7.859 1.00 91.06 94 LYS A CA 1
ATOM 724 C C . LYS A 1 94 ? -4.654 -6.630 6.484 1.00 91.06 94 LYS A C 1
ATOM 726 O O . LYS A 1 94 ? -4.255 -7.784 6.394 1.00 91.06 94 LYS A O 1
ATOM 731 N N . ALA A 1 95 ? -4.971 -5.901 5.416 1.00 90.56 95 ALA A N 1
ATOM 732 C CA . ALA A 1 95 ? -4.854 -6.413 4.056 1.00 90.56 95 ALA A CA 1
ATOM 733 C C . ALA A 1 95 ? -3.405 -6.773 3.680 1.00 90.56 95 ALA A C 1
ATOM 735 O O . ALA A 1 95 ? -3.203 -7.668 2.869 1.00 90.56 95 ALA A O 1
ATOM 736 N N . TYR A 1 96 ? -2.387 -6.170 4.311 1.00 90.44 96 TYR A N 1
ATOM 737 C CA . TYR A 1 96 ? -0.973 -6.459 4.012 1.00 90.44 96 TYR A CA 1
ATOM 738 C C . TYR A 1 96 ? -0.578 -7.920 4.249 1.00 90.44 96 TYR A C 1
ATOM 740 O O . TYR A 1 96 ? 0.350 -8.409 3.617 1.00 90.44 96 TYR A O 1
ATOM 748 N N . SER A 1 97 ? -1.233 -8.617 5.181 1.00 88.62 97 SER A N 1
ATOM 749 C CA . SER A 1 97 ? -0.970 -10.042 5.432 1.00 88.62 97 SER A CA 1
ATOM 750 C C . SER A 1 97 ? -1.707 -10.976 4.470 1.00 88.62 97 SER A C 1
ATOM 752 O O . SER A 1 97 ? -1.514 -12.183 4.544 1.00 88.62 97 SER A O 1
ATOM 754 N N . LEU A 1 98 ? -2.586 -10.432 3.627 1.00 89.00 98 LEU A N 1
ATOM 755 C CA . LEU A 1 98 ? -3.369 -11.175 2.638 1.00 89.00 98 LEU A CA 1
ATOM 756 C C . LEU A 1 98 ? -2.814 -11.017 1.216 1.00 89.00 98 LEU A C 1
ATOM 758 O O . LEU A 1 98 ? -3.275 -11.707 0.311 1.00 89.00 98 LEU A O 1
ATOM 762 N N . VAL A 1 99 ? -1.860 -10.104 1.023 1.00 85.88 99 VAL A N 1
ATOM 763 C CA . VAL A 1 99 ? -1.131 -9.946 -0.236 1.00 85.88 99 VAL A CA 1
ATOM 764 C C . VAL A 1 99 ? -0.120 -11.097 -0.357 1.00 85.88 99 VAL A C 1
ATOM 766 O O . VAL A 1 99 ? 0.570 -11.360 0.635 1.00 85.88 99 VAL A O 1
ATOM 769 N N . PRO A 1 100 ? -0.079 -11.798 -1.507 1.00 72.12 100 PRO A N 1
ATOM 770 C CA . PRO A 1 100 ? 0.827 -12.923 -1.739 1.00 72.12 100 PRO A CA 1
ATOM 771 C C . PRO A 1 100 ? 2.311 -12.532 -1.742 1.00 72.12 100 PRO A C 1
ATOM 773 O O . PRO A 1 100 ? 2.633 -11.334 -1.936 1.00 72.12 100 PRO A O 1
#

Radius of gyration: 18.06 Å; chains: 1; bounding box: 50×34×41 Å

Sequence (100 aa):
MKLLVIAIFVGVVLFLIYRSKKNIDPAEQACAKEIGSLLNSDPDADTRTIADIFARHDIDQSRCSRVGAMVMPQLRKNGMKPEDARIAMIQVKKAYSLVP

Secondary structure (DSSP, 8-state):
-HHHHHHHHHHHHHHHHHHHHH---HHHHHHHHHHHHHHHH-TT--HHHHHHHHHHTT--HHHHHHHHHHHHHHHHHTT--HHHHHHHHHHHHHHTTT--